Protein AF-A0A1M5G2X3-F1 (afdb_monomer)

Mean predicted aligned error: 8.54 Å

Solvent-accessible surface area (backbone atoms only — not comparable to full-atom values): 8595 Å² total; per-residue (Å²): 140,77,87,80,75,79,76,75,75,68,90,72,84,48,73,68,54,50,54,49,50,47,51,52,22,52,52,35,39,51,52,34,54,51,50,53,54,52,50,52,55,51,51,53,52,53,52,53,52,52,59,56,52,70,75,63,83,84,76,62,76,83,60,46,61,66,49,49,56,51,49,54,54,50,51,54,54,48,53,54,50,51,53,41,50,53,52,25,44,51,22,33,40,47,19,21,53,32,41,47,51,13,65,76,65,71,34,67,67,47,38,49,51,16,51,52,25,46,51,49,19,52,52,35,49,52,53,50,51,54,53,51,51,54,52,49,53,53,50,52,51,54,51,51,52,50,50,52,52,55,52,51,54,55,63,76,75,112

Foldseek 3Di:
DDPPPPPPPPDDQDPVNLVVLLVLLVVLQVVLVVVVVVVVVVVVVVVVVVVVVVVDDDDDPVVVPVVVVVVVVVVVLVVVLVVLVVLLSVLSNQLSVLSVVCSVVVPVVSPVVSVVSVVSSVVSVVVSVVSVVVVVVVVVVVVVVVVVVVVVVVVVVD

Structure (mmCIF, N/CA/C/O backbone):
data_AF-A0A1M5G2X3-F1
#
_entry.id   AF-A0A1M5G2X3-F1
#
loop_
_atom_site.group_PDB
_atom_site.id
_atom_site.type_symbol
_atom_site.label_atom_id
_atom_site.label_alt_id
_atom_site.label_comp_id
_atom_site.label_asym_id
_atom_site.label_entity_id
_atom_site.label_seq_id
_atom_site.pdbx_PDB_ins_code
_atom_site.Cartn_x
_atom_site.Cartn_y
_atom_site.Cartn_z
_atom_site.occupancy
_atom_site.B_iso_or_equiv
_atom_site.auth_seq_id
_atom_site.auth_comp_id
_atom_site.auth_asym_id
_atom_site.auth_atom_id
_atom_site.pdbx_PDB_model_num
ATOM 1 N N . MET A 1 1 ? -35.859 -31.278 34.700 1.00 48.41 1 MET A N 1
ATOM 2 C CA . MET A 1 1 ? -34.387 -31.393 34.757 1.00 48.41 1 MET A CA 1
ATOM 3 C C . MET A 1 1 ? -33.980 -31.472 33.298 1.00 48.41 1 MET A C 1
ATOM 5 O O . MET A 1 1 ? -34.444 -32.382 32.639 1.00 48.41 1 MET A O 1
ATOM 9 N N . GLU A 1 2 ? -33.427 -30.455 32.655 1.00 41.75 2 GLU A N 1
ATOM 10 C CA . GLU A 1 2 ? -32.239 -29.672 32.986 1.00 41.75 2 GLU A CA 1
ATOM 11 C C . GLU A 1 2 ? -32.312 -28.394 32.126 1.00 41.75 2 GLU A C 1
ATOM 13 O O . GLU A 1 2 ? -32.522 -28.473 30.916 1.00 41.75 2 GLU A O 1
ATOM 18 N N . ASN A 1 3 ? -32.242 -27.212 32.745 1.00 46.31 3 ASN A N 1
ATOM 19 C CA . ASN A 1 3 ? -32.182 -25.953 32.005 1.00 46.31 3 ASN A CA 1
ATOM 20 C C . ASN A 1 3 ? -30.795 -25.859 31.374 1.00 46.31 3 ASN A C 1
ATOM 22 O O . ASN A 1 3 ? -29.838 -25.471 32.042 1.00 46.31 3 ASN A O 1
ATOM 26 N N . VAL A 1 4 ? -30.695 -26.208 30.093 1.00 54.62 4 VAL A N 1
ATOM 27 C CA . VAL A 1 4 ? -29.521 -25.912 29.274 1.00 54.62 4 VAL A CA 1
ATOM 28 C C . VAL A 1 4 ? -29.450 -24.393 29.126 1.00 54.62 4 VAL A C 1
ATOM 30 O O . VAL A 1 4 ? -30.006 -23.809 28.199 1.00 54.62 4 VAL A O 1
ATOM 33 N N . GLN A 1 5 ? -28.797 -23.730 30.083 1.00 48.38 5 GLN A N 1
ATOM 34 C CA . GLN A 1 5 ? -28.332 -22.366 29.901 1.00 48.38 5 GLN A CA 1
ATOM 35 C C . GLN A 1 5 ? -27.298 -22.400 28.778 1.00 48.38 5 GLN A C 1
ATOM 37 O O . GLN A 1 5 ? -26.126 -22.703 28.997 1.00 48.38 5 GLN A O 1
ATOM 42 N N . GLN A 1 6 ? -27.746 -22.116 27.554 1.00 47.25 6 GLN A N 1
ATOM 43 C CA . GLN A 1 6 ? -26.864 -21.746 26.460 1.00 47.25 6 GLN A CA 1
ATOM 44 C C . GLN A 1 6 ? -26.170 -20.448 26.861 1.00 47.25 6 GLN A C 1
ATOM 46 O O . GLN A 1 6 ? -26.652 -19.342 26.629 1.00 47.25 6 GLN A O 1
ATOM 51 N N . ASN A 1 7 ? -25.033 -20.600 27.530 1.00 46.94 7 ASN A N 1
ATOM 52 C CA . ASN A 1 7 ? -24.089 -19.537 27.771 1.00 46.94 7 ASN A CA 1
ATOM 53 C C . ASN A 1 7 ? -23.469 -19.176 26.417 1.00 46.94 7 ASN A C 1
ATOM 55 O O . ASN A 1 7 ? -22.386 -19.639 26.061 1.00 46.94 7 ASN A O 1
ATOM 59 N N . HIS A 1 8 ? -24.182 -18.378 25.624 1.00 52.28 8 HIS A N 1
ATOM 60 C CA . HIS A 1 8 ? -23.554 -17.584 24.585 1.00 52.28 8 HIS A CA 1
ATOM 61 C C . HIS A 1 8 ? -22.674 -16.562 25.304 1.00 52.28 8 HIS A C 1
ATOM 63 O O . HIS A 1 8 ? -23.071 -15.412 25.489 1.00 52.28 8 HIS A O 1
ATOM 69 N N . GLN A 1 9 ? -21.481 -16.974 25.747 1.00 53.88 9 GLN A N 1
ATOM 70 C CA . GLN A 1 9 ? -20.419 -16.019 26.030 1.00 53.88 9 GLN A CA 1
ATOM 71 C C . GLN A 1 9 ? -20.065 -15.380 24.697 1.00 53.88 9 GLN A C 1
ATOM 73 O O . GLN A 1 9 ? -19.180 -15.837 23.978 1.00 53.88 9 GLN A O 1
ATOM 78 N N . GLY A 1 10 ? -20.837 -14.359 24.328 1.00 63.31 10 GLY A N 1
ATOM 79 C CA . GLY A 1 10 ? -20.482 -13.465 23.249 1.00 63.31 10 GLY A CA 1
ATOM 80 C C . GLY A 1 10 ? -19.079 -12.966 23.550 1.00 63.31 10 GLY A C 1
ATOM 81 O O . GLY A 1 10 ? -18.801 -12.524 24.665 1.00 63.31 10 GLY A O 1
ATOM 82 N N . LEU A 1 11 ? -18.175 -13.116 22.588 1.00 73.88 11 LEU A N 1
ATOM 83 C CA . LEU A 1 11 ? -16.810 -12.634 22.716 1.00 73.88 11 LEU A CA 1
ATOM 84 C C . LEU A 1 11 ? -16.861 -11.124 22.997 1.00 73.88 11 LEU A C 1
ATOM 86 O O . LEU A 1 11 ? -17.204 -10.340 22.115 1.00 73.88 11 LEU A O 1
ATOM 90 N N . THR A 1 12 ? -16.552 -10.716 24.229 1.00 81.25 12 THR A N 1
ATOM 91 C CA . THR A 1 12 ? -16.547 -9.304 24.624 1.00 81.25 12 THR A CA 1
ATOM 92 C C . THR A 1 12 ? -15.136 -8.734 24.568 1.00 81.25 12 THR A C 1
ATOM 94 O O . THR A 1 12 ? -14.142 -9.394 24.882 1.00 81.25 12 THR A O 1
ATOM 97 N N . VAL A 1 13 ? -15.027 -7.475 24.149 1.00 86.31 13 VAL A N 1
ATOM 98 C CA . VAL A 1 13 ? -13.737 -6.788 24.052 1.00 86.31 13 VAL A CA 1
ATOM 99 C C . VAL A 1 13 ? -13.370 -6.225 25.418 1.00 86.31 13 VAL A C 1
ATOM 101 O O . VAL A 1 13 ? -13.945 -5.235 25.874 1.00 86.31 13 VAL A O 1
ATOM 104 N N . THR A 1 14 ? -12.387 -6.851 26.067 1.00 92.25 14 THR A N 1
ATOM 105 C CA . THR A 1 14 ? -11.883 -6.408 27.375 1.00 92.25 14 THR A CA 1
ATOM 106 C C . THR A 1 14 ? -11.315 -4.990 27.310 1.00 92.25 14 THR A C 1
ATOM 108 O O . THR A 1 14 ? -10.830 -4.544 26.268 1.00 92.25 14 THR A O 1
ATOM 111 N N . PHE A 1 15 ? -11.286 -4.289 28.446 1.00 91.00 15 PHE A N 1
ATOM 112 C CA . PHE A 1 15 ? -10.682 -2.955 28.540 1.00 91.00 15 PHE A CA 1
ATOM 113 C C . PHE A 1 15 ? -9.243 -2.918 27.994 1.00 91.00 15 PHE A C 1
ATOM 115 O O . PHE A 1 1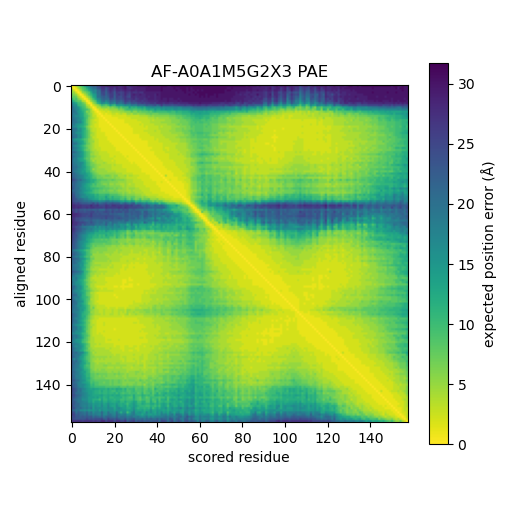5 ? -8.876 -2.024 27.230 1.00 91.00 15 PHE A O 1
ATOM 122 N N . ARG A 1 16 ? -8.443 -3.947 28.303 1.00 93.69 16 ARG A N 1
ATOM 123 C CA . ARG A 1 16 ? -7.077 -4.083 27.780 1.00 93.69 16 ARG A CA 1
ATOM 124 C C . ARG A 1 16 ? -7.054 -4.173 26.253 1.00 93.69 16 ARG A C 1
ATOM 126 O O . ARG A 1 16 ? -6.226 -3.521 25.621 1.00 93.69 16 ARG A O 1
ATOM 133 N N . ALA A 1 17 ? -7.956 -4.948 25.652 1.00 93.12 17 ALA A N 1
ATOM 134 C CA . ALA A 1 17 ? -8.059 -5.047 24.199 1.00 93.12 17 ALA A CA 1
ATOM 135 C C . ALA A 1 17 ? -8.454 -3.703 23.564 1.00 93.12 17 ALA A C 1
ATOM 137 O O . ALA A 1 17 ? -7.869 -3.311 22.558 1.00 93.12 17 ALA A O 1
ATOM 138 N N . GLN A 1 18 ? -9.356 -2.942 24.188 1.00 93.31 18 GLN A N 1
ATOM 139 C CA . GLN A 1 18 ? -9.717 -1.597 23.723 1.00 93.31 18 GLN A CA 1
ATOM 140 C C . GLN A 1 18 ? -8.520 -0.631 23.752 1.00 93.31 18 GLN A C 1
ATOM 142 O O . GLN A 1 18 ? -8.311 0.126 22.804 1.00 93.31 18 GLN A O 1
ATOM 147 N N . GLN A 1 19 ? -7.692 -0.671 24.802 1.00 95.56 19 GLN A N 1
ATOM 148 C CA . GLN A 1 19 ? -6.472 0.143 24.875 1.00 95.56 19 GLN A CA 1
ATOM 149 C C . GLN A 1 19 ? -5.468 -0.219 23.773 1.00 95.56 19 GLN A C 1
ATOM 151 O O . GLN A 1 19 ? -4.904 0.673 23.136 1.00 95.56 19 GLN A O 1
ATOM 156 N N . LEU A 1 20 ? -5.281 -1.516 23.509 1.00 95.94 20 LEU A N 1
ATOM 157 C CA . LEU A 1 20 ? -4.431 -1.986 22.414 1.00 95.94 20 LEU A CA 1
ATOM 158 C C . LEU A 1 20 ? -4.962 -1.513 21.060 1.00 95.94 20 LEU A C 1
ATOM 160 O O . LEU A 1 20 ? -4.201 -0.952 20.281 1.00 95.94 20 LEU A O 1
ATOM 164 N N . LEU A 1 21 ? -6.265 -1.646 20.814 1.00 95.62 21 LEU A N 1
ATOM 165 C CA . LEU A 1 21 ? -6.904 -1.183 19.583 1.00 95.62 21 LEU A CA 1
ATOM 166 C C . LEU A 1 21 ? -6.759 0.332 19.388 1.00 95.62 21 LEU A C 1
ATOM 168 O O . LEU A 1 21 ? -6.416 0.771 18.292 1.00 95.62 21 LEU A O 1
ATOM 172 N N . LYS A 1 22 ? -6.931 1.139 20.444 1.00 95.25 22 LYS A N 1
ATOM 173 C CA . LYS A 1 22 ? -6.668 2.591 20.399 1.00 95.25 22 LYS A CA 1
ATOM 174 C C . LYS A 1 22 ? -5.212 2.899 20.047 1.00 95.25 22 LYS A C 1
ATOM 176 O O . LYS A 1 22 ? -4.956 3.778 19.224 1.00 95.25 22 LYS A O 1
ATOM 181 N N . SER A 1 23 ? -4.266 2.170 20.638 1.00 96.56 23 SER A N 1
ATOM 182 C CA . SER A 1 23 ? -2.842 2.305 20.318 1.00 96.56 23 SER A CA 1
ATOM 183 C C . SER A 1 23 ? -2.564 1.939 18.856 1.00 96.56 23 SER A C 1
ATOM 185 O O . SER A 1 23 ? -2.009 2.746 18.111 1.00 96.56 23 SER A O 1
ATOM 187 N N . SER A 1 24 ? -3.044 0.782 18.395 1.00 96.00 24 SER A N 1
ATOM 188 C CA . SER A 1 24 ? -2.932 0.343 17.000 1.00 96.00 24 SER A CA 1
ATOM 189 C C . SER A 1 24 ? -3.567 1.337 16.027 1.00 96.00 24 SER A C 1
ATOM 191 O O . SER A 1 24 ? -2.989 1.614 14.981 1.00 96.00 24 SER A O 1
ATOM 193 N N . ALA A 1 25 ? -4.705 1.939 16.377 1.00 95.75 25 ALA A N 1
ATOM 194 C CA . ALA A 1 25 ? -5.339 2.984 15.582 1.00 95.75 25 ALA A CA 1
ATOM 195 C C . ALA A 1 25 ? -4.459 4.242 15.475 1.00 95.75 25 ALA A C 1
ATOM 197 O O . ALA A 1 25 ? -4.373 4.843 14.402 1.00 95.75 25 ALA A O 1
ATOM 198 N N . ASN A 1 26 ? -3.775 4.654 16.545 1.00 95.75 26 ASN A N 1
ATOM 199 C CA . ASN A 1 26 ? -2.831 5.775 16.490 1.00 95.75 26 ASN A CA 1
ATOM 200 C C . ASN A 1 26 ? -1.655 5.482 15.549 1.00 95.75 26 ASN A C 1
ATOM 202 O O . ASN A 1 26 ? -1.348 6.309 14.690 1.00 95.75 26 ASN A O 1
ATOM 206 N N . TRP A 1 27 ? -1.063 4.289 15.650 1.00 97.50 27 TRP A N 1
ATOM 207 C CA . TRP A 1 27 ? 0.013 3.853 14.757 1.00 97.50 27 TRP A CA 1
ATOM 208 C C . TRP A 1 27 ? -0.447 3.739 13.303 1.00 97.50 27 TRP A C 1
ATOM 210 O O . TRP A 1 27 ? 0.241 4.217 12.407 1.00 97.50 27 TRP A O 1
ATOM 220 N N . ALA A 1 28 ? -1.644 3.205 13.061 1.00 95.44 28 ALA A N 1
ATOM 221 C CA . ALA A 1 28 ? -2.249 3.136 11.733 1.00 95.44 28 ALA A CA 1
ATOM 222 C C . ALA A 1 28 ? -2.383 4.525 11.085 1.00 95.44 28 ALA A C 1
ATOM 224 O O . ALA A 1 28 ? -2.042 4.701 9.915 1.00 95.44 28 ALA A O 1
ATOM 225 N N . LYS A 1 29 ? -2.817 5.537 11.851 1.00 94.75 29 LYS A N 1
ATOM 226 C CA . LYS A 1 29 ? -2.888 6.925 11.367 1.00 94.75 29 LYS A CA 1
ATOM 227 C C . LYS A 1 29 ? -1.507 7.494 11.063 1.00 94.75 29 LYS A C 1
ATOM 229 O O . LYS A 1 29 ? -1.344 8.138 10.031 1.00 94.75 29 LYS A O 1
ATOM 234 N N . PHE A 1 30 ? -0.534 7.263 11.943 1.00 96.50 30 PHE A N 1
ATOM 235 C CA . PHE A 1 30 ? 0.843 7.703 11.729 1.00 96.50 30 PHE A CA 1
ATOM 236 C C . PHE A 1 30 ? 1.424 7.113 10.438 1.00 96.50 30 PHE A C 1
ATOM 238 O O . PHE A 1 30 ? 1.885 7.866 9.584 1.00 96.50 30 PHE A O 1
ATOM 245 N N . VAL A 1 31 ? 1.317 5.792 10.260 1.00 93.88 31 VAL A N 1
ATOM 246 C CA . VAL A 1 31 ? 1.787 5.087 9.058 1.00 93.88 31 VAL A CA 1
ATOM 247 C C . VAL A 1 31 ? 1.121 5.651 7.810 1.00 93.88 31 VAL A C 1
ATOM 249 O O . VAL A 1 31 ? 1.806 5.960 6.844 1.00 93.88 31 VAL A O 1
ATOM 252 N N . ALA A 1 32 ? -0.194 5.856 7.834 1.00 93.56 32 ALA A N 1
ATOM 253 C CA . ALA A 1 32 ? -0.900 6.376 6.675 1.00 93.56 32 ALA A CA 1
ATOM 254 C C . ALA A 1 32 ? -0.461 7.795 6.283 1.00 93.56 32 ALA A C 1
ATOM 256 O O . ALA A 1 32 ? -0.218 8.054 5.107 1.00 93.56 32 ALA A O 1
ATOM 257 N N . ILE A 1 33 ? -0.327 8.707 7.252 1.00 94.00 33 ILE A N 1
ATOM 258 C CA . ILE A 1 33 ? 0.150 10.075 6.996 1.00 94.00 33 ILE A CA 1
ATOM 259 C C . ILE A 1 33 ? 1.578 10.039 6.445 1.00 94.00 33 ILE A C 1
ATOM 261 O O . ILE A 1 33 ? 1.873 10.704 5.452 1.00 94.00 33 ILE A O 1
ATOM 265 N N . PHE A 1 34 ? 2.446 9.232 7.058 1.00 95.25 34 PHE A N 1
ATOM 266 C CA . PHE A 1 34 ? 3.827 9.073 6.623 1.00 95.25 34 PHE A CA 1
ATOM 267 C C . PHE A 1 34 ? 3.912 8.537 5.189 1.00 95.25 34 PHE A C 1
ATOM 269 O O . PHE A 1 34 ? 4.630 9.094 4.363 1.00 95.25 34 PHE A O 1
ATOM 276 N N . SER A 1 35 ? 3.130 7.509 4.855 1.00 91.69 35 SER A N 1
ATOM 277 C CA . SER A 1 35 ? 3.074 6.943 3.507 1.00 91.69 35 SER A CA 1
ATOM 278 C C . SER A 1 35 ? 2.557 7.933 2.464 1.00 91.69 35 SER A C 1
ATOM 280 O O . SER A 1 35 ? 3.111 7.993 1.367 1.00 91.69 35 SER A O 1
ATOM 282 N N . ILE A 1 36 ? 1.537 8.735 2.788 1.00 91.88 36 ILE A N 1
ATOM 283 C CA . ILE A 1 36 ? 1.030 9.781 1.884 1.00 91.88 36 ILE A CA 1
ATOM 284 C C . ILE A 1 36 ? 2.123 10.818 1.610 1.00 91.88 36 ILE A C 1
ATOM 286 O O . ILE A 1 36 ? 2.383 11.138 0.450 1.00 91.88 36 ILE A O 1
ATOM 290 N N . LEU A 1 37 ? 2.799 11.300 2.657 1.00 94.62 37 LEU A N 1
ATOM 291 C CA . LEU A 1 37 ? 3.888 12.267 2.523 1.00 94.62 37 LEU A CA 1
ATOM 292 C C . LEU A 1 37 ? 5.040 11.703 1.681 1.00 94.62 37 LEU A C 1
ATOM 294 O O . LEU A 1 37 ? 5.508 12.354 0.750 1.00 94.62 37 LEU A O 1
ATOM 298 N N . PHE A 1 38 ? 5.464 10.476 1.975 1.00 91.31 38 PHE A N 1
ATOM 299 C CA . PHE A 1 38 ? 6.545 9.808 1.255 1.00 91.31 38 PHE A CA 1
ATOM 300 C C . PHE A 1 38 ? 6.207 9.611 -0.230 1.00 91.31 38 PHE A C 1
ATOM 302 O O . PHE A 1 38 ? 7.030 9.879 -1.105 1.00 91.31 38 PHE A O 1
ATOM 309 N N . THR A 1 39 ? 4.961 9.231 -0.525 1.00 88.88 39 THR A N 1
ATOM 310 C CA . THR A 1 39 ? 4.465 9.082 -1.901 1.00 88.88 39 THR A CA 1
ATOM 311 C C . THR A 1 39 ? 4.445 10.416 -2.640 1.00 88.88 39 THR A C 1
ATOM 313 O O . THR A 1 39 ? 4.808 10.460 -3.812 1.00 88.88 39 THR A O 1
ATOM 316 N N . ALA A 1 40 ? 4.077 11.514 -1.972 1.00 90.94 40 ALA A N 1
ATOM 317 C CA . ALA A 1 40 ? 4.087 12.845 -2.576 1.00 90.94 40 ALA A CA 1
ATOM 318 C C . ALA A 1 40 ? 5.506 13.295 -2.965 1.00 90.94 40 ALA A C 1
ATOM 320 O O . ALA A 1 40 ? 5.708 13.799 -4.071 1.00 90.94 40 ALA A O 1
ATOM 321 N N . VAL A 1 41 ? 6.497 13.062 -2.096 1.00 93.50 41 VAL A N 1
ATOM 322 C CA . VAL A 1 41 ? 7.907 13.396 -2.370 1.00 93.50 41 VAL A CA 1
ATOM 323 C C . VAL A 1 41 ? 8.445 12.588 -3.552 1.00 93.50 41 VAL A C 1
ATOM 325 O O . VAL A 1 41 ? 9.030 13.161 -4.472 1.00 93.50 41 VAL A O 1
ATOM 328 N N . ILE A 1 42 ? 8.205 11.273 -3.572 1.00 88.88 42 ILE A N 1
ATOM 329 C CA . ILE A 1 42 ? 8.608 10.417 -4.698 1.00 88.88 42 ILE A CA 1
ATOM 330 C C . ILE A 1 42 ? 7.901 10.854 -5.984 1.00 88.88 42 ILE A C 1
ATOM 332 O O . ILE A 1 42 ? 8.550 10.993 -7.019 1.00 88.88 42 ILE A O 1
ATOM 336 N N . GLY A 1 43 ? 6.596 11.126 -5.920 1.00 88.00 43 GLY A N 1
ATOM 337 C CA . GLY A 1 43 ? 5.811 11.603 -7.057 1.00 88.00 43 GLY A CA 1
ATOM 338 C C . GLY A 1 43 ? 6.407 12.868 -7.676 1.00 88.00 43 GLY A C 1
ATOM 339 O O . GLY A 1 43 ? 6.633 12.913 -8.885 1.00 88.00 43 GLY A O 1
ATOM 340 N N . MET A 1 44 ? 6.769 13.853 -6.851 1.00 91.38 44 MET A N 1
ATOM 341 C CA . MET A 1 44 ? 7.432 15.074 -7.315 1.00 91.38 44 MET A CA 1
ATOM 342 C C . MET A 1 44 ? 8.787 14.784 -7.979 1.00 91.38 44 MET A C 1
ATOM 344 O O . MET A 1 44 ? 9.064 15.314 -9.054 1.00 91.38 44 MET A O 1
ATOM 348 N N . GLY A 1 45 ? 9.604 13.902 -7.392 1.00 89.00 45 GLY A N 1
ATOM 349 C CA . GLY A 1 45 ? 10.887 13.492 -7.972 1.00 89.00 45 GLY A CA 1
ATOM 350 C C . GLY A 1 45 ? 10.733 12.831 -9.346 1.00 89.00 45 GLY A C 1
ATOM 351 O O . GLY A 1 45 ? 11.415 13.211 -10.298 1.00 89.00 45 GLY A O 1
ATOM 352 N N . THR A 1 46 ? 9.784 11.899 -9.481 1.00 84.88 46 THR A N 1
ATOM 353 C CA . THR A 1 46 ? 9.509 11.230 -10.766 1.00 84.88 46 THR A CA 1
ATOM 354 C C . THR A 1 46 ? 9.018 12.202 -11.837 1.00 84.88 46 THR A C 1
ATOM 356 O O . THR A 1 46 ? 9.425 12.096 -12.992 1.00 84.88 46 THR A O 1
ATOM 359 N N . TYR A 1 47 ? 8.207 13.193 -11.459 1.00 87.25 47 TYR A N 1
ATOM 360 C CA . TYR A 1 47 ? 7.729 14.220 -12.378 1.00 87.25 47 TYR A CA 1
ATOM 361 C C . TYR A 1 47 ? 8.868 15.110 -12.899 1.00 87.25 47 TYR A C 1
ATOM 363 O O . TYR A 1 47 ? 8.947 15.367 -14.098 1.00 87.25 47 TYR A O 1
ATOM 371 N N . ILE A 1 48 ? 9.800 15.524 -12.032 1.00 89.38 48 ILE A N 1
ATOM 372 C CA . ILE A 1 48 ? 10.984 16.296 -12.444 1.00 89.38 48 ILE A CA 1
ATOM 373 C C . ILE A 1 48 ? 11.854 15.479 -13.410 1.00 89.38 48 ILE A C 1
ATOM 375 O O . ILE A 1 48 ? 12.242 15.988 -14.461 1.00 89.38 48 ILE A O 1
ATOM 379 N N . MET A 1 49 ? 12.114 14.201 -13.104 1.00 80.62 49 MET A N 1
ATOM 380 C CA . MET A 1 49 ? 12.872 13.317 -14.001 1.00 80.62 49 MET A CA 1
ATOM 381 C C . MET A 1 49 ? 12.186 13.147 -15.359 1.00 80.62 49 MET A C 1
ATOM 383 O O . MET A 1 49 ? 12.860 13.162 -16.385 1.00 80.62 49 MET A O 1
ATOM 387 N N . TYR A 1 50 ? 10.856 13.031 -15.382 1.00 83.38 50 TYR A N 1
ATOM 388 C CA . TYR A 1 50 ? 10.088 12.975 -16.624 1.00 83.38 50 TYR A CA 1
ATOM 389 C C . TYR A 1 50 ? 10.284 14.237 -17.480 1.00 83.38 50 TYR A C 1
ATOM 391 O O . TYR A 1 50 ? 10.552 14.125 -18.675 1.00 83.38 50 TYR A O 1
ATOM 399 N N . LEU A 1 51 ? 10.233 15.432 -16.880 1.00 84.69 51 LEU A N 1
ATOM 400 C CA . LEU A 1 51 ? 10.488 16.690 -17.596 1.00 84.69 51 LEU A CA 1
ATOM 401 C C . LEU A 1 51 ? 11.919 16.769 -18.153 1.00 84.69 51 LEU A C 1
ATOM 403 O O . LEU A 1 51 ? 12.115 17.245 -19.269 1.00 84.69 51 LEU A O 1
ATOM 407 N N . MET A 1 52 ? 12.913 16.273 -17.408 1.00 82.81 52 MET A N 1
ATOM 408 C CA . MET A 1 52 ? 14.305 16.201 -17.874 1.00 82.81 52 MET A CA 1
ATOM 409 C C . MET A 1 52 ? 14.498 15.173 -18.996 1.00 82.81 52 MET A C 1
ATOM 411 O O . MET A 1 52 ? 15.294 15.395 -19.900 1.00 82.81 52 MET A O 1
ATOM 415 N N . ALA A 1 53 ? 13.774 14.054 -18.974 1.00 75.31 53 ALA A N 1
ATOM 416 C CA . ALA A 1 53 ? 13.857 13.048 -20.031 1.00 75.31 53 ALA A CA 1
ATOM 417 C C . ALA A 1 53 ? 13.332 13.581 -21.376 1.00 75.31 53 ALA A C 1
ATOM 419 O O . ALA A 1 53 ? 13.894 13.267 -22.423 1.00 75.31 53 ALA A O 1
ATOM 420 N N . GLN A 1 54 ? 12.301 14.433 -21.354 1.00 76.12 54 GLN A N 1
ATOM 421 C CA . GLN A 1 54 ? 11.732 15.040 -22.563 1.00 76.12 54 GLN A CA 1
ATOM 422 C C . GLN A 1 54 ? 12.688 16.014 -23.274 1.00 76.12 54 GLN A C 1
ATOM 424 O O . GLN A 1 54 ? 12.534 16.249 -24.470 1.00 76.12 54 GLN A O 1
ATOM 429 N N . SER A 1 55 ? 13.690 16.568 -22.583 1.00 73.25 55 SER A N 1
ATOM 430 C CA . SER A 1 55 ? 14.674 17.474 -23.195 1.00 73.25 55 SER A CA 1
ATOM 431 C C . SER A 1 55 ? 15.853 16.752 -23.864 1.00 73.25 55 SER A C 1
ATOM 433 O O . SER A 1 55 ? 16.631 17.386 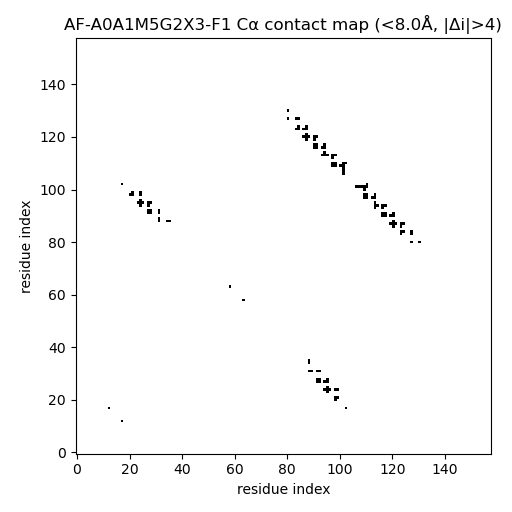-24.577 1.00 73.25 55 SER A O 1
ATOM 435 N N . ILE A 1 56 ? 15.977 15.428 -23.691 1.00 58.84 56 ILE A N 1
ATOM 436 C CA . ILE A 1 56 ? 17.052 14.600 -24.259 1.00 58.84 56 ILE A CA 1
ATOM 437 C C . ILE A 1 56 ? 16.469 13.676 -25.341 1.00 58.84 56 ILE A C 1
ATOM 439 O O . ILE A 1 56 ? 16.341 12.468 -25.165 1.00 58.84 56 ILE A O 1
ATOM 443 N N . SER A 1 57 ? 16.098 14.219 -26.501 1.00 55.59 57 SER A N 1
ATOM 444 C CA . SER A 1 57 ? 15.572 13.410 -27.609 1.00 55.59 57 SER A CA 1
ATOM 445 C C . SER A 1 57 ? 16.679 12.990 -28.591 1.00 55.59 57 SER A C 1
ATOM 447 O O . SER A 1 57 ? 17.009 13.730 -29.517 1.00 55.59 57 SER A O 1
ATOM 449 N N . ARG A 1 58 ? 17.245 11.785 -28.414 1.00 57.47 58 ARG A N 1
ATOM 450 C CA . ARG A 1 58 ? 18.094 11.082 -29.409 1.00 57.47 58 ARG A CA 1
ATOM 451 C C . ARG A 1 58 ? 17.769 9.582 -29.486 1.00 57.47 58 ARG A C 1
ATOM 453 O O . ARG A 1 58 ? 18.655 8.745 -29.352 1.00 57.47 58 ARG A O 1
ATOM 460 N N . VAL A 1 59 ? 16.496 9.229 -29.669 1.00 63.91 59 VAL A N 1
ATOM 461 C CA . VAL A 1 59 ? 16.092 7.825 -29.880 1.00 63.91 59 VAL A CA 1
ATOM 462 C C . VAL A 1 59 ? 15.833 7.595 -31.377 1.00 63.91 59 VAL A C 1
ATOM 464 O O . VAL A 1 59 ? 14.969 8.283 -31.928 1.00 63.91 59 VAL A O 1
ATOM 467 N N . PRO A 1 60 ? 16.559 6.671 -32.041 1.00 60.81 60 PRO A N 1
ATOM 468 C CA . PRO A 1 60 ? 16.316 6.288 -33.435 1.00 60.81 60 PRO A CA 1
ATOM 469 C C . PRO A 1 60 ? 14.898 5.748 -33.647 1.00 60.81 60 PRO A C 1
ATOM 471 O O . PRO A 1 60 ? 14.367 5.058 -32.777 1.00 60.81 60 PRO A O 1
ATOM 474 N N . ASP A 1 61 ? 14.292 6.041 -34.802 1.00 65.12 61 ASP A N 1
ATOM 475 C CA . ASP A 1 61 ? 12.886 5.728 -35.109 1.00 65.12 61 ASP A CA 1
ATOM 476 C C . ASP A 1 61 ? 12.528 4.238 -34.999 1.00 65.12 61 ASP A C 1
ATOM 478 O O . ASP A 1 61 ? 11.437 3.893 -34.552 1.00 65.12 61 ASP A O 1
ATOM 482 N N . GLU A 1 62 ? 13.467 3.345 -35.298 1.00 59.50 62 GLU A N 1
ATOM 483 C CA . GLU A 1 62 ? 13.252 1.892 -35.304 1.00 59.50 62 GLU A CA 1
ATOM 484 C C . GLU A 1 62 ? 13.099 1.295 -33.891 1.00 59.50 62 GLU A C 1
ATOM 486 O O . GLU A 1 62 ? 12.375 0.320 -33.691 1.00 59.50 62 GLU A O 1
ATOM 491 N N . ALA A 1 63 ? 13.701 1.927 -32.877 1.00 60.19 63 ALA A N 1
ATOM 492 C CA . ALA A 1 63 ? 13.542 1.5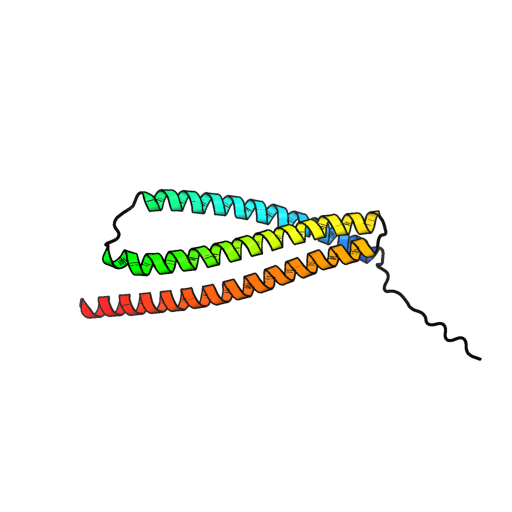37 -31.475 1.00 60.19 63 ALA A CA 1
ATOM 493 C C . ALA A 1 63 ? 12.228 2.058 -30.856 1.00 60.19 63 ALA A C 1
ATOM 495 O O . ALA A 1 63 ? 11.840 1.622 -29.769 1.00 60.19 63 ALA A O 1
ATOM 496 N N . LYS A 1 64 ? 11.517 2.979 -31.528 1.00 61.53 64 LYS A N 1
ATOM 497 C CA . LYS A 1 64 ? 10.337 3.660 -30.967 1.00 61.53 64 LYS A CA 1
ATOM 498 C C . LYS A 1 64 ? 9.112 2.753 -30.871 1.00 61.53 64 LYS A C 1
ATOM 500 O O . LYS A 1 6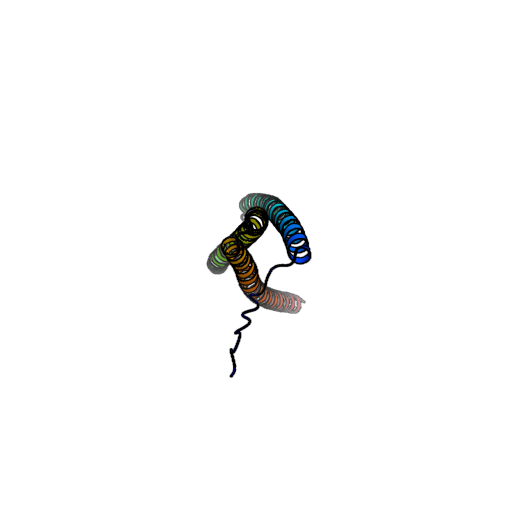4 ? 8.345 2.891 -29.923 1.00 61.53 64 LYS A O 1
ATOM 505 N N . THR A 1 65 ? 8.937 1.798 -31.787 1.00 63.44 65 THR A N 1
ATOM 506 C CA . THR A 1 65 ? 7.731 0.948 -31.826 1.00 63.44 65 THR A CA 1
ATOM 507 C C . THR A 1 65 ? 7.697 -0.068 -30.680 1.00 63.44 65 THR A C 1
ATOM 509 O O . THR A 1 65 ? 6.698 -0.163 -29.967 1.00 63.44 65 THR A O 1
ATOM 512 N N . GLY A 1 66 ? 8.803 -0.787 -30.442 1.00 63.81 66 GLY A N 1
ATOM 513 C CA . GLY A 1 66 ? 8.918 -1.722 -29.313 1.00 63.81 66 GLY A CA 1
ATOM 514 C C . GLY A 1 66 ? 8.897 -1.007 -27.959 1.00 63.81 66 GLY A C 1
ATOM 515 O O . GLY A 1 66 ? 8.245 -1.461 -27.018 1.00 63.81 66 GLY A O 1
ATOM 516 N N . LEU A 1 67 ? 9.529 0.169 -27.890 1.00 68.19 67 LEU A N 1
ATOM 517 C CA . LEU A 1 67 ? 9.499 1.024 -26.709 1.00 68.19 67 LEU A CA 1
ATOM 518 C C . LEU A 1 67 ? 8.085 1.552 -26.419 1.00 68.19 67 LEU A C 1
ATOM 520 O O . LEU A 1 67 ? 7.703 1.617 -25.258 1.00 68.19 67 LEU A O 1
ATOM 524 N N . SER A 1 68 ? 7.289 1.873 -27.446 1.00 71.19 68 SER A N 1
ATOM 525 C CA . SER A 1 68 ? 5.928 2.405 -27.292 1.00 71.19 68 SER A CA 1
ATOM 526 C C . SER A 1 68 ? 4.933 1.391 -26.721 1.00 71.19 68 SER A C 1
ATOM 528 O O . SER A 1 68 ? 4.102 1.759 -25.891 1.00 71.19 68 SER A O 1
ATOM 530 N N . LEU A 1 69 ? 4.998 0.121 -27.136 1.00 73.19 69 LEU A N 1
ATOM 531 C CA . LEU A 1 69 ? 4.144 -0.923 -26.557 1.00 73.19 69 LEU A CA 1
ATOM 532 C C . LEU A 1 69 ? 4.552 -1.243 -25.117 1.00 73.19 69 LEU A C 1
ATOM 534 O O . LEU A 1 69 ? 3.690 -1.381 -24.248 1.00 73.19 69 LEU A O 1
ATOM 538 N N . PHE A 1 70 ? 5.858 -1.314 -24.851 1.00 74.50 70 PHE A N 1
ATOM 539 C CA . PHE A 1 70 ? 6.378 -1.508 -23.501 1.00 74.50 70 PHE A CA 1
ATOM 540 C C . PHE A 1 70 ? 5.936 -0.379 -22.563 1.00 74.50 70 PHE A C 1
ATOM 542 O O . PHE A 1 70 ? 5.382 -0.655 -21.501 1.00 74.50 70 PHE A O 1
ATOM 549 N N . THR A 1 71 ? 6.093 0.886 -22.972 1.00 75.81 71 THR A N 1
ATOM 550 C CA . THR A 1 71 ? 5.673 2.031 -22.155 1.00 75.81 71 THR A CA 1
ATOM 551 C C . THR A 1 71 ? 4.171 2.027 -21.903 1.00 75.81 71 THR A C 1
ATOM 553 O O . THR A 1 71 ? 3.772 2.187 -20.755 1.00 75.81 71 THR A O 1
ATOM 556 N N . ALA A 1 72 ? 3.338 1.760 -22.915 1.00 75.88 72 ALA A N 1
ATOM 557 C CA . ALA A 1 72 ? 1.887 1.689 -22.745 1.00 75.88 72 ALA A CA 1
ATOM 558 C C . ALA A 1 72 ? 1.463 0.617 -21.721 1.00 75.88 72 ALA A C 1
ATOM 560 O O . ALA A 1 72 ? 0.670 0.896 -20.819 1.00 75.88 72 ALA A O 1
ATOM 561 N N . ILE A 1 73 ? 2.023 -0.596 -21.816 1.00 78.38 73 ILE A N 1
ATOM 562 C CA . ILE A 1 73 ? 1.725 -1.695 -20.884 1.00 78.38 73 ILE A CA 1
ATOM 563 C C . ILE A 1 73 ? 2.216 -1.353 -19.471 1.00 78.38 73 ILE A C 1
ATOM 565 O O . ILE A 1 73 ? 1.472 -1.516 -18.500 1.00 78.38 73 ILE A O 1
ATOM 569 N N . SER A 1 74 ? 3.441 -0.837 -19.340 1.00 77.06 74 SER A N 1
ATOM 570 C CA . SER A 1 74 ? 3.993 -0.422 -18.048 1.00 77.06 74 SER A CA 1
ATOM 571 C C . SER A 1 74 ? 3.162 0.685 -17.398 1.00 77.06 74 SER A C 1
ATOM 573 O O . SER A 1 74 ? 2.911 0.620 -16.197 1.00 77.06 74 SER A O 1
ATOM 575 N N . SER A 1 75 ? 2.675 1.664 -18.164 1.00 80.56 75 SER A N 1
ATOM 576 C CA . SER A 1 75 ? 1.820 2.737 -17.646 1.00 80.56 75 SER A CA 1
ATOM 577 C C . SER A 1 75 ? 0.513 2.208 -17.054 1.00 80.56 75 SER A C 1
ATOM 579 O O . SER A 1 75 ? 0.128 2.629 -15.965 1.00 80.56 75 SER A O 1
ATOM 581 N N . ILE A 1 76 ? -0.148 1.254 -17.718 1.00 84.00 76 ILE A N 1
ATOM 582 C CA . ILE A 1 76 ? -1.395 0.651 -17.217 1.00 84.00 76 ILE A CA 1
ATOM 583 C C . ILE A 1 76 ? -1.150 -0.081 -15.891 1.00 84.00 76 ILE A C 1
ATOM 585 O O . ILE A 1 76 ? -1.902 0.105 -14.931 1.00 84.00 76 ILE A O 1
ATOM 589 N N . ILE A 1 77 ? -0.079 -0.877 -15.815 1.00 83.94 77 ILE A N 1
ATOM 590 C CA . ILE A 1 77 ? 0.296 -1.608 -14.596 1.00 83.94 77 ILE A CA 1
ATOM 591 C C . ILE A 1 77 ? 0.590 -0.630 -13.454 1.00 83.94 77 ILE A C 1
ATOM 593 O O . ILE A 1 77 ? 0.089 -0.815 -12.345 1.00 83.94 77 ILE A O 1
ATOM 597 N N . LEU A 1 78 ? 1.356 0.431 -13.720 1.00 84.50 78 LEU A N 1
ATOM 598 C CA . LEU A 1 78 ? 1.690 1.442 -12.717 1.00 84.50 78 LEU A CA 1
ATOM 599 C C . LEU A 1 78 ? 0.441 2.150 -12.185 1.00 84.50 78 LEU A C 1
ATOM 601 O O . LEU A 1 78 ? 0.292 2.266 -10.972 1.00 84.50 78 LEU A O 1
ATOM 605 N N . ILE A 1 79 ? -0.496 2.542 -13.055 1.00 86.44 79 ILE A N 1
ATOM 606 C CA . ILE A 1 79 ? -1.768 3.150 -12.633 1.00 86.44 79 ILE A CA 1
ATOM 607 C C . ILE A 1 79 ? -2.552 2.193 -11.725 1.00 86.44 79 ILE A C 1
ATOM 609 O O . ILE A 1 79 ? -3.037 2.608 -10.671 1.00 86.44 79 ILE A O 1
ATOM 613 N N . ALA A 1 80 ? -2.647 0.910 -12.089 1.00 86.69 80 ALA A N 1
ATOM 614 C CA . ALA A 1 80 ? -3.352 -0.090 -11.288 1.00 86.69 80 ALA A CA 1
ATOM 615 C C . ALA A 1 80 ? -2.705 -0.297 -9.904 1.00 86.69 80 ALA A C 1
ATOM 617 O O . ALA A 1 80 ? -3.408 -0.368 -8.889 1.00 86.69 80 ALA A O 1
ATOM 618 N N . VAL A 1 81 ? -1.370 -0.348 -9.844 1.00 86.94 81 VAL A N 1
ATOM 619 C CA . VAL A 1 81 ? -0.608 -0.456 -8.590 1.00 86.94 81 VAL A CA 1
ATOM 620 C C . VAL A 1 81 ? -0.819 0.780 -7.724 1.00 86.94 81 VAL A C 1
ATOM 622 O O . VAL A 1 81 ? -1.167 0.649 -6.551 1.00 86.94 81 VAL A O 1
ATOM 625 N N . THR A 1 82 ? -0.674 1.977 -8.294 1.00 87.69 82 THR A N 1
ATOM 626 C CA . THR A 1 82 ? -0.874 3.239 -7.578 1.00 87.69 82 THR A CA 1
ATOM 627 C C . THR A 1 82 ? -2.296 3.346 -7.037 1.00 87.69 82 THR A C 1
ATOM 629 O O . THR A 1 82 ? -2.470 3.632 -5.854 1.00 87.69 82 THR A O 1
ATOM 632 N N . ALA A 1 83 ? -3.317 3.042 -7.841 1.00 89.81 83 ALA A N 1
ATOM 633 C CA . ALA A 1 83 ? -4.710 3.057 -7.395 1.00 89.81 83 ALA A CA 1
ATOM 634 C C . ALA A 1 83 ? -4.957 2.072 -6.238 1.00 89.81 83 ALA A C 1
ATOM 636 O O . ALA A 1 83 ? -5.582 2.426 -5.234 1.00 89.81 83 ALA A O 1
ATOM 637 N N . THR A 1 84 ? -4.411 0.857 -6.335 1.00 91.62 84 THR A N 1
ATOM 638 C CA . THR A 1 84 ? -4.516 -0.161 -5.276 1.00 91.62 84 THR A CA 1
ATOM 639 C C . THR A 1 84 ? -3.806 0.280 -3.995 1.00 91.62 84 THR A C 1
ATOM 641 O O . THR A 1 84 ? -4.328 0.085 -2.895 1.00 91.62 84 THR A O 1
ATOM 644 N N . TYR A 1 85 ? -2.642 0.919 -4.116 1.00 91.12 85 TYR A N 1
ATOM 645 C CA . TYR A 1 85 ? -1.898 1.452 -2.980 1.00 91.12 85 TYR A CA 1
ATOM 646 C C . TYR A 1 85 ? -2.644 2.603 -2.296 1.00 91.12 85 TYR A C 1
ATOM 648 O O . TYR A 1 85 ? -2.825 2.578 -1.079 1.00 91.12 85 TYR A O 1
ATOM 656 N N . PHE A 1 86 ? -3.178 3.560 -3.060 1.00 90.81 86 PHE A N 1
ATOM 657 C CA . PHE A 1 86 ? -4.020 4.632 -2.518 1.00 90.81 86 PHE A CA 1
ATOM 658 C C . PHE A 1 86 ? -5.256 4.085 -1.798 1.00 90.81 86 PHE A C 1
ATOM 660 O O . PHE A 1 86 ? -5.586 4.546 -0.702 1.00 90.81 86 PHE A O 1
ATOM 667 N N . TYR A 1 87 ? -5.906 3.062 -2.360 1.00 93.38 87 TYR A N 1
ATOM 668 C CA . TYR A 1 87 ? -7.004 2.368 -1.690 1.00 93.38 87 TYR A CA 1
ATOM 669 C C . TYR A 1 87 ? -6.560 1.756 -0.351 1.00 93.38 87 TYR A C 1
ATOM 671 O O . TYR A 1 87 ? -7.254 1.901 0.658 1.00 93.38 87 TYR A O 1
ATOM 679 N N . SER A 1 88 ? -5.378 1.137 -0.303 1.00 94.44 88 SER A N 1
ATOM 680 C CA . SER A 1 88 ? -4.799 0.590 0.928 1.00 94.44 88 SER A CA 1
ATOM 681 C C . SER A 1 88 ? -4.603 1.660 2.008 1.00 94.44 88 SER A C 1
ATOM 683 O O . SER A 1 88 ? -5.022 1.458 3.153 1.00 94.44 88 SER A O 1
ATOM 685 N N . LEU A 1 89 ? -4.037 2.817 1.641 1.00 94.19 89 LEU A N 1
ATOM 686 C CA . LEU A 1 89 ? -3.827 3.955 2.546 1.00 94.19 89 LEU A CA 1
ATOM 687 C C . LEU A 1 89 ? -5.148 4.516 3.081 1.00 94.19 89 LEU A C 1
ATOM 689 O O . LEU A 1 89 ? -5.284 4.801 4.273 1.00 94.19 89 LEU A O 1
ATOM 693 N N . TYR A 1 90 ? -6.154 4.619 2.215 1.00 95.31 90 TYR A N 1
ATOM 694 C CA . TYR A 1 90 ? -7.485 5.065 2.607 1.00 95.31 90 TYR A CA 1
ATOM 695 C C . TYR A 1 90 ? -8.124 4.133 3.646 1.00 95.31 90 TYR A C 1
ATOM 697 O O . TYR A 1 90 ? -8.678 4.592 4.649 1.00 95.31 90 TYR A O 1
ATOM 705 N N . ARG A 1 91 ? -8.025 2.812 3.450 1.00 95.44 91 ARG A N 1
ATOM 706 C CA . ARG A 1 91 ? -8.645 1.829 4.353 1.00 95.44 91 ARG A CA 1
ATOM 707 C C . ARG A 1 91 ? -7.985 1.814 5.734 1.00 95.44 91 ARG A C 1
ATOM 709 O O . ARG A 1 91 ? -8.701 1.723 6.728 1.00 95.44 91 ARG A O 1
ATOM 716 N N . ILE A 1 92 ? -6.664 1.979 5.835 1.00 96.38 92 ILE A N 1
ATOM 717 C CA . ILE A 1 92 ? -5.992 2.049 7.146 1.00 96.38 92 ILE A CA 1
ATOM 718 C C . ILE A 1 92 ? -6.301 3.354 7.906 1.00 96.38 92 ILE A C 1
ATOM 720 O O . ILE A 1 92 ? -6.444 3.332 9.131 1.00 96.38 92 ILE A O 1
ATOM 724 N N . LEU A 1 93 ? -6.516 4.474 7.200 1.00 96.06 93 LEU A N 1
ATOM 725 C CA . LEU A 1 93 ? -7.035 5.709 7.808 1.00 96.06 93 LEU A CA 1
ATOM 726 C C . LEU A 1 93 ? -8.453 5.518 8.349 1.00 96.06 93 LEU A C 1
ATOM 728 O O . LEU A 1 93 ? -8.747 5.926 9.475 1.00 96.06 93 LEU A O 1
ATOM 732 N N . LYS A 1 94 ? -9.322 4.867 7.566 1.00 96.19 94 LYS A N 1
ATOM 733 C CA . LYS A 1 94 ? -10.686 4.537 7.989 1.00 96.19 94 LYS A CA 1
ATOM 734 C C . LYS A 1 94 ? -10.703 3.613 9.203 1.00 96.19 94 LYS A C 1
ATOM 736 O O . LYS A 1 94 ? -11.433 3.907 10.145 1.00 96.19 94 LYS A O 1
ATOM 741 N N . PHE A 1 95 ? -9.858 2.581 9.238 1.00 97.00 95 PHE A N 1
ATOM 742 C CA . PHE A 1 95 ? -9.665 1.732 10.419 1.00 97.00 95 PHE A CA 1
ATOM 743 C C . PHE A 1 95 ? -9.301 2.564 11.657 1.00 97.00 95 PHE A C 1
ATOM 745 O O . PHE A 1 95 ? -9.956 2.457 12.689 1.00 97.00 95 PHE A O 1
ATOM 752 N N . SER A 1 96 ? -8.314 3.460 11.545 1.00 96.56 96 SER A N 1
ATOM 753 C CA . SER A 1 96 ? -7.903 4.303 12.674 1.00 96.56 96 SER A CA 1
ATOM 754 C C . SER A 1 96 ? -9.046 5.156 13.242 1.00 96.56 96 SER A C 1
ATOM 756 O O . SER A 1 96 ? -9.200 5.254 14.460 1.00 96.56 96 SER A O 1
ATOM 758 N N . GLY A 1 97 ? -9.848 5.778 12.372 1.00 94.88 97 GLY A N 1
ATOM 759 C CA . GLY A 1 97 ? -10.980 6.607 12.792 1.00 94.88 97 GLY A CA 1
ATOM 760 C C . GLY A 1 97 ? -12.121 5.792 13.404 1.00 94.88 97 GLY A C 1
ATOM 761 O O . GLY A 1 97 ? -12.597 6.114 14.490 1.00 94.88 97 GLY A O 1
ATOM 762 N N . THR A 1 98 ? -12.525 4.714 12.729 1.00 96.06 98 THR A N 1
ATOM 763 C CA . THR A 1 98 ? -13.667 3.872 13.129 1.00 96.06 98 THR A CA 1
ATOM 764 C C . THR A 1 98 ? -13.411 3.109 14.425 1.00 96.06 98 THR A C 1
ATOM 766 O O . THR A 1 98 ? -14.297 3.079 15.270 1.00 96.06 98 THR A O 1
ATOM 769 N N . VAL A 1 99 ? -12.198 2.591 14.663 1.00 96.50 99 VAL A N 1
ATOM 770 C CA . VAL A 1 99 ? -11.847 1.940 15.942 1.00 96.50 99 VAL A CA 1
ATOM 771 C C . VAL A 1 99 ? -12.019 2.890 17.124 1.00 96.50 99 VAL A C 1
ATOM 773 O O . VAL A 1 99 ? -12.578 2.514 18.153 1.00 96.50 99 VAL A O 1
ATOM 776 N N . LYS A 1 100 ? -11.525 4.127 17.000 1.00 94.38 100 LYS A N 1
ATOM 777 C CA . LYS A 1 100 ? -11.616 5.113 18.085 1.00 94.38 100 LYS A CA 1
ATOM 778 C C . LYS A 1 100 ? -13.069 5.451 18.390 1.00 94.38 100 LYS A C 1
ATOM 780 O O . LYS A 1 100 ? -13.467 5.385 19.550 1.00 94.38 100 LYS A O 1
ATOM 785 N N . PHE A 1 101 ? -13.848 5.714 17.341 1.00 95.69 101 PHE A N 1
ATOM 786 C CA . PHE A 1 101 ? -15.272 6.005 17.456 1.00 95.69 101 PHE A CA 1
ATOM 787 C C . PHE A 1 101 ? -16.058 4.827 18.051 1.00 95.69 101 PHE A C 1
ATOM 789 O O . PHE A 1 101 ? -16.871 5.032 18.949 1.00 95.69 101 PHE A O 1
ATOM 796 N N . ALA A 1 102 ? -15.778 3.591 17.631 1.00 94.56 102 ALA A N 1
ATOM 797 C CA . ALA A 1 102 ? -16.429 2.392 18.159 1.00 94.56 102 ALA A CA 1
ATOM 798 C C . ALA A 1 102 ? -16.203 2.215 19.667 1.00 94.56 102 ALA A C 1
ATOM 800 O O . ALA A 1 102 ? -17.127 1.883 20.404 1.00 94.56 102 ALA A O 1
ATOM 801 N N . ILE A 1 103 ? -14.976 2.466 20.136 1.00 94.12 103 ILE A N 1
ATOM 802 C CA . ILE A 1 103 ? -14.628 2.332 21.556 1.00 94.12 103 ILE A CA 1
ATOM 803 C C . ILE A 1 103 ? -15.249 3.461 22.390 1.00 94.12 103 ILE A C 1
ATOM 805 O O . ILE A 1 103 ? -15.664 3.221 23.516 1.00 94.12 103 ILE A O 1
ATOM 809 N N . GLU A 1 104 ? -15.315 4.685 21.865 1.00 93.50 104 GLU A N 1
ATOM 810 C CA . GLU A 1 104 ? -15.935 5.826 22.561 1.00 93.50 104 GLU A CA 1
ATOM 811 C C . GLU A 1 104 ? -17.464 5.725 22.625 1.00 93.50 104 GLU A C 1
ATOM 813 O O . GLU A 1 104 ? -18.064 6.126 23.619 1.00 93.50 104 GLU A O 1
ATOM 818 N N . SER A 1 105 ? -18.087 5.153 21.592 1.00 94.06 105 SER A N 1
ATOM 819 C CA . SER A 1 105 ? -19.540 4.956 21.503 1.00 94.06 105 SER A CA 1
ATOM 820 C C . SER A 1 105 ? -20.024 3.607 22.045 1.00 94.06 105 SER A C 1
ATOM 822 O O . SER A 1 105 ? -21.226 3.353 22.028 1.00 94.06 105 SER A O 1
ATOM 824 N N . TYR A 1 106 ? -19.116 2.742 22.514 1.00 90.62 106 TYR A N 1
ATOM 825 C CA . TYR A 1 106 ? -19.408 1.364 22.937 1.00 90.62 106 TYR A CA 1
ATOM 826 C C . TYR A 1 106 ? -20.222 0.565 21.900 1.00 90.62 106 TYR A C 1
ATOM 828 O O . TYR A 1 106 ? -21.054 -0.269 22.255 1.00 90.62 106 TYR A O 1
ATOM 836 N N . ASN A 1 107 ? -19.979 0.812 20.609 1.00 91.44 107 ASN A N 1
ATOM 837 C CA . ASN A 1 107 ? -20.744 0.227 19.512 1.00 91.44 107 ASN A CA 1
ATOM 838 C C . ASN A 1 107 ? -19.966 -0.917 18.834 1.00 91.44 107 ASN A C 1
ATOM 840 O O . ASN A 1 107 ? -18.955 -0.698 18.159 1.00 91.44 107 ASN A O 1
ATOM 844 N N . SER A 1 108 ? -20.453 -2.150 19.001 1.00 89.38 108 SER A N 1
ATOM 845 C CA . SER A 1 108 ? -19.858 -3.365 18.427 1.00 89.38 108 SER A CA 1
ATOM 846 C C . SER A 1 108 ? -19.972 -3.459 16.905 1.00 89.38 108 SER A C 1
ATOM 848 O O . SER A 1 108 ? -19.106 -4.060 16.265 1.00 89.38 108 SER A O 1
ATOM 850 N N . ASP A 1 109 ? -20.999 -2.855 16.310 1.00 93.19 109 ASP A N 1
ATOM 851 C CA . ASP A 1 109 ? -21.230 -2.908 14.864 1.00 93.19 109 ASP A CA 1
ATOM 852 C C . ASP A 1 109 ? -20.207 -2.030 14.142 1.00 93.19 109 ASP A C 1
ATOM 854 O O . ASP A 1 109 ? -19.544 -2.469 13.203 1.00 93.19 109 ASP A O 1
ATOM 858 N N . VAL A 1 110 ? -19.965 -0.830 14.677 1.00 93.75 110 VAL A N 1
ATOM 859 C CA . VAL A 1 110 ? -18.896 0.069 14.211 1.00 93.75 110 VAL A CA 1
ATOM 860 C C . VAL A 1 110 ? -17.520 -0.574 14.412 1.00 93.75 110 VAL A C 1
ATOM 862 O O . VAL A 1 110 ? -16.624 -0.433 13.576 1.00 93.75 110 VAL A O 1
ATOM 865 N N . LEU A 1 111 ? -17.324 -1.315 15.510 1.00 93.88 111 LEU A N 1
ATOM 866 C CA . LEU A 1 111 ? -16.076 -2.045 15.717 1.00 93.88 111 LEU A CA 1
ATOM 867 C C . LEU A 1 111 ? -15.880 -3.125 14.644 1.00 93.88 111 LEU A C 1
ATOM 869 O O . LEU A 1 111 ? -14.770 -3.293 14.138 1.00 93.88 111 LEU A O 1
ATOM 873 N N . THR A 1 112 ? -16.947 -3.818 14.255 1.00 95.06 112 THR A N 1
ATOM 874 C CA . THR A 1 112 ? -16.917 -4.806 13.170 1.00 95.06 112 THR A CA 1
ATOM 875 C C . THR A 1 112 ? -16.574 -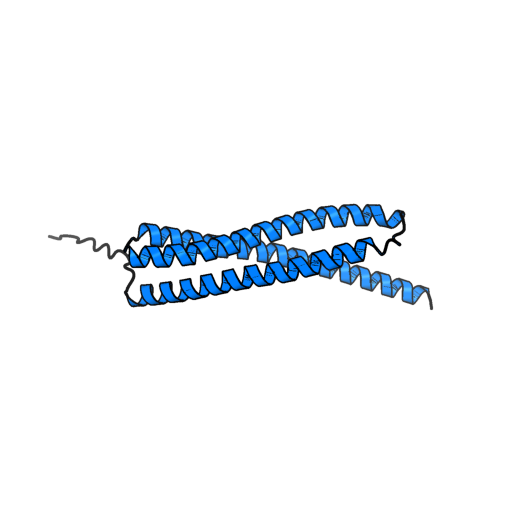4.145 11.834 1.00 95.06 112 THR A C 1
ATOM 877 O O . THR A 1 112 ? -15.651 -4.601 11.157 1.00 95.06 112 THR A O 1
ATOM 880 N N . GLU A 1 113 ? -17.201 -3.010 11.506 1.00 95.94 113 GLU A N 1
ATOM 881 C CA . GLU A 1 113 ? -16.869 -2.200 10.321 1.00 95.94 113 GLU A CA 1
ATOM 882 C C . GLU A 1 113 ? -15.381 -1.805 10.303 1.00 95.94 113 GLU A C 1
ATOM 884 O O . GLU A 1 113 ? -14.697 -1.892 9.276 1.00 95.94 113 GLU A O 1
ATOM 889 N N . SER A 1 114 ? -14.824 -1.448 11.463 1.00 96.00 114 SER A N 1
ATOM 890 C CA . SER A 1 114 ? -13.402 -1.124 11.571 1.00 96.00 114 SER A CA 1
ATOM 891 C C . SER A 1 114 ? -12.506 -2.300 11.155 1.00 96.00 114 SER A C 1
ATOM 893 O O . SER A 1 114 ? -11.549 -2.125 10.390 1.00 96.00 114 SER A O 1
ATOM 895 N N . PHE A 1 115 ? -12.849 -3.528 11.554 1.00 95.94 115 P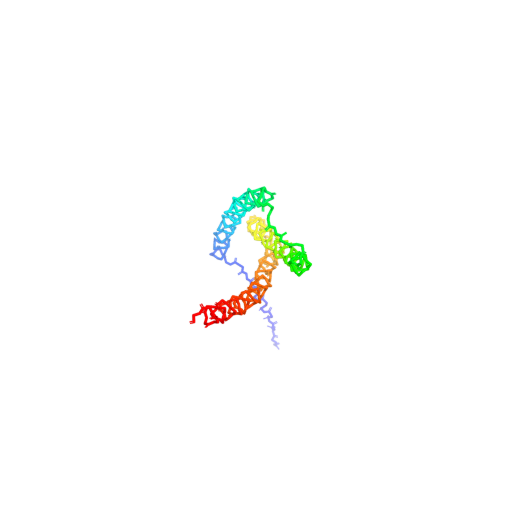HE A N 1
ATOM 896 C CA . PHE A 1 115 ? -12.119 -4.723 11.138 1.00 95.94 115 PHE A CA 1
ATOM 897 C C . PHE A 1 115 ? -12.288 -5.027 9.647 1.00 95.94 115 PHE A C 1
ATOM 899 O O . PHE A 1 115 ? -11.349 -5.521 9.021 1.00 95.94 115 PHE A O 1
ATOM 906 N N . GLU A 1 116 ? -13.417 -4.678 9.031 1.00 96.88 116 GLU A N 1
ATOM 907 C CA . GLU A 1 116 ? -13.571 -4.774 7.576 1.00 96.88 116 GLU A CA 1
ATOM 908 C C . GLU A 1 116 ? -12.642 -3.812 6.828 1.00 96.88 116 GLU A C 1
ATOM 910 O O . GLU A 1 116 ? -12.093 -4.148 5.765 1.00 96.88 116 GLU A O 1
ATOM 915 N N . HIS A 1 117 ? -12.420 -2.611 7.368 1.00 97.06 117 HIS A N 1
ATOM 916 C CA . HIS A 1 117 ? -11.414 -1.695 6.839 1.00 97.06 117 HIS A CA 1
ATOM 917 C C . HIS A 1 117 ? -10.009 -2.290 6.945 1.00 97.06 117 HIS A C 1
ATOM 919 O O . HIS A 1 117 ? -9.280 -2.295 5.949 1.00 97.06 117 HIS A O 1
ATOM 925 N N . LEU A 1 118 ? -9.667 -2.881 8.093 1.00 96.31 118 LEU A N 1
ATOM 926 C CA . LEU A 1 118 ? -8.375 -3.533 8.307 1.00 96.31 118 LEU A CA 1
ATOM 927 C C . LEU A 1 118 ? -8.164 -4.737 7.373 1.00 96.31 118 LEU A C 1
ATOM 929 O O . LEU A 1 118 ? -7.122 -4.857 6.728 1.00 96.31 118 LEU A O 1
ATOM 933 N N . LYS A 1 119 ? -9.174 -5.601 7.224 1.00 96.44 119 LYS A N 1
ATOM 934 C CA . LYS A 1 119 ? -9.150 -6.745 6.300 1.00 96.44 119 LYS A CA 1
ATOM 935 C C . LYS A 1 119 ? -8.902 -6.297 4.863 1.00 96.44 119 LYS A C 1
ATOM 937 O O . LYS A 1 119 ? -8.083 -6.879 4.156 1.00 96.44 119 LYS A O 1
ATOM 942 N N . ALA A 1 120 ? -9.607 -5.264 4.416 1.00 95.75 120 ALA A N 1
ATOM 943 C CA . ALA A 1 120 ? -9.452 -4.742 3.065 1.00 95.75 120 ALA A CA 1
ATOM 944 C C . ALA A 1 120 ? -8.080 -4.094 2.829 1.00 95.75 120 ALA A C 1
ATOM 946 O O . ALA A 1 120 ? -7.538 -4.247 1.736 1.00 95.75 120 ALA A O 1
ATOM 947 N N . HIS A 1 121 ? -7.503 -3.435 3.841 1.00 95.31 121 HIS A N 1
ATOM 948 C CA . HIS A 1 121 ? -6.125 -2.949 3.792 1.00 95.31 121 HIS A CA 1
ATOM 949 C C . HIS A 1 121 ? -5.149 -4.107 3.523 1.00 95.31 121 HIS A C 1
ATOM 951 O O . HIS A 1 121 ? -4.456 -4.097 2.504 1.00 95.31 121 HIS A O 1
ATOM 957 N N . TYR A 1 122 ? -5.177 -5.170 4.334 1.00 95.38 122 TYR A N 1
ATOM 958 C CA . TYR A 1 122 ? -4.310 -6.337 4.120 1.00 95.38 122 TYR A CA 1
ATOM 959 C C . TYR A 1 122 ? -4.577 -7.061 2.796 1.00 95.38 122 TYR A C 1
ATOM 961 O O . TYR A 1 122 ? -3.631 -7.463 2.123 1.00 95.38 122 TYR A O 1
ATOM 969 N N . LYS A 1 123 ? -5.841 -7.170 2.365 1.00 94.69 123 LYS A N 1
ATOM 970 C CA . LYS A 1 123 ? -6.181 -7.735 1.049 1.00 94.69 123 LYS A CA 1
ATOM 971 C C . LYS A 1 123 ? -5.530 -6.936 -0.082 1.00 94.69 123 LYS A C 1
ATOM 973 O O . LYS A 1 123 ? -4.946 -7.523 -0.987 1.00 94.69 123 LYS A O 1
ATOM 978 N N . SER A 1 124 ? -5.612 -5.607 -0.025 1.00 93.19 124 SER A N 1
ATOM 979 C CA . SER A 1 124 ? -5.000 -4.742 -1.037 1.00 93.19 124 SER A CA 1
ATOM 980 C C . SER A 1 124 ? -3.471 -4.810 -1.024 1.00 93.19 124 SER A C 1
ATOM 982 O O . SER A 1 124 ? -2.866 -4.869 -2.092 1.00 93.19 124 SER A O 1
ATOM 984 N N . LEU A 1 125 ? -2.843 -4.905 0.157 1.00 93.31 125 LEU A N 1
ATOM 985 C CA . LEU A 1 125 ? -1.398 -5.123 0.266 1.00 93.31 125 LEU A CA 1
ATOM 986 C C . LEU A 1 125 ? -0.975 -6.478 -0.308 1.00 93.31 125 LEU A C 1
ATOM 988 O O . LEU A 1 125 ? 0.032 -6.542 -1.002 1.00 93.31 125 LEU A O 1
ATOM 992 N N . GLY A 1 126 ? -1.751 -7.540 -0.079 1.00 92.25 126 GLY A N 1
ATOM 993 C CA . GLY A 1 126 ? -1.475 -8.860 -0.649 1.00 92.25 126 GLY A CA 1
ATOM 994 C C . GLY A 1 126 ? -1.515 -8.861 -2.180 1.00 92.25 126 GLY A C 1
ATOM 995 O O . GLY A 1 126 ? -0.610 -9.391 -2.819 1.00 92.25 126 GLY A O 1
ATOM 996 N N . ILE A 1 127 ? -2.513 -8.202 -2.779 1.00 91.75 127 ILE A N 1
ATOM 997 C CA . ILE A 1 127 ? -2.586 -8.030 -4.241 1.00 91.75 127 ILE A CA 1
ATOM 998 C C . ILE A 1 127 ? -1.368 -7.244 -4.740 1.00 91.75 127 ILE A C 1
ATOM 1000 O O . ILE A 1 127 ? -0.713 -7.664 -5.691 1.00 91.75 127 ILE A O 1
ATOM 1004 N N . MET A 1 128 ? -1.025 -6.142 -4.069 1.00 89.69 128 MET A N 1
ATOM 1005 C CA . MET A 1 128 ? 0.146 -5.336 -4.413 1.00 89.69 128 MET A CA 1
ATOM 1006 C C . MET A 1 128 ? 1.443 -6.156 -4.346 1.00 89.69 128 MET A C 1
ATOM 1008 O O . MET A 1 128 ? 2.263 -6.061 -5.252 1.00 89.69 128 MET A O 1
ATOM 1012 N N . MET A 1 129 ? 1.618 -6.998 -3.322 1.00 92.06 129 MET A N 1
ATOM 1013 C CA . MET A 1 129 ? 2.789 -7.871 -3.187 1.00 92.06 129 MET A CA 1
ATOM 1014 C C . MET A 1 129 ? 2.919 -8.847 -4.358 1.00 92.06 129 MET A C 1
ATOM 1016 O O . MET A 1 129 ? 4.011 -8.987 -4.900 1.00 92.06 129 MET A O 1
ATOM 1020 N N . ILE A 1 130 ? 1.821 -9.479 -4.786 1.00 93.00 130 ILE A N 1
ATOM 1021 C CA . ILE A 1 130 ? 1.834 -10.390 -5.941 1.00 93.00 130 ILE A CA 1
ATOM 1022 C C . ILE A 1 130 ? 2.237 -9.634 -7.211 1.00 93.00 130 ILE A C 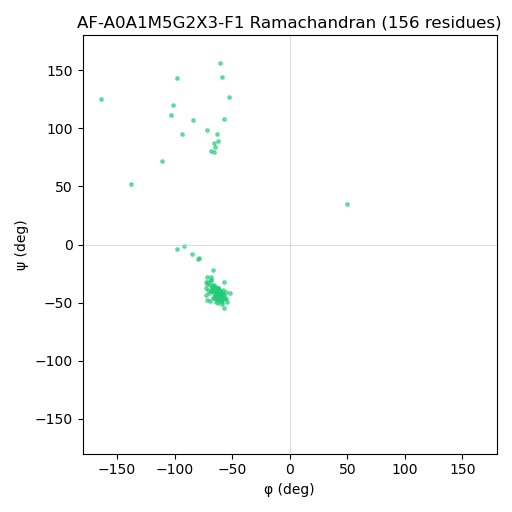1
ATOM 1024 O O . ILE A 1 130 ? 3.107 -10.095 -7.947 1.00 93.00 130 ILE A O 1
ATOM 1028 N N . VAL A 1 131 ? 1.652 -8.457 -7.453 1.00 88.56 131 VAL A N 1
ATOM 1029 C CA . VAL A 1 131 ? 1.981 -7.643 -8.636 1.00 88.56 131 VAL A CA 1
ATOM 1030 C C . VAL A 1 131 ? 3.455 -7.229 -8.629 1.00 88.56 131 VAL A C 1
ATOM 1032 O O . VAL A 1 131 ? 4.132 -7.361 -9.647 1.00 88.56 131 VAL A O 1
ATOM 1035 N N . MET A 1 132 ? 3.976 -6.791 -7.481 1.00 86.50 132 MET A N 1
ATOM 1036 C CA . MET A 1 132 ? 5.386 -6.421 -7.325 1.00 86.50 132 MET A CA 1
ATOM 1037 C C . MET A 1 132 ? 6.325 -7.610 -7.548 1.00 86.50 132 MET A C 1
ATOM 1039 O O . MET A 1 132 ? 7.366 -7.453 -8.180 1.00 86.50 132 MET A O 1
ATOM 1043 N N . LEU A 1 133 ? 5.951 -8.802 -7.078 1.00 92.56 133 LEU A N 1
ATOM 1044 C CA . LEU A 1 133 ? 6.724 -10.026 -7.279 1.00 92.56 133 LEU A CA 1
ATOM 1045 C C . LEU A 1 133 ? 6.817 -10.385 -8.769 1.00 92.56 133 LEU A C 1
ATOM 1047 O O . LEU A 1 133 ? 7.906 -10.637 -9.278 1.00 92.56 133 LEU A O 1
ATOM 1051 N N . VAL A 1 134 ? 5.690 -10.346 -9.487 1.00 89.88 134 VAL A N 1
ATOM 1052 C CA . VAL A 1 134 ? 5.655 -10.589 -10.939 1.00 89.88 134 VAL A CA 1
ATOM 1053 C C . VAL A 1 134 ? 6.492 -9.548 -11.686 1.00 89.88 134 VAL A C 1
ATOM 1055 O O . VAL A 1 134 ? 7.305 -9.912 -12.535 1.00 89.88 134 VAL A O 1
ATOM 1058 N N . ALA A 1 135 ? 6.352 -8.265 -11.343 1.00 85.19 135 ALA A N 1
ATOM 1059 C CA . ALA A 1 135 ? 7.146 -7.195 -11.943 1.00 85.19 135 ALA A CA 1
ATOM 1060 C C . ALA A 1 135 ? 8.654 -7.397 -11.712 1.00 85.19 135 ALA A C 1
ATOM 1062 O O . ALA A 1 135 ? 9.445 -7.227 -12.640 1.00 85.19 135 ALA A O 1
ATOM 1063 N N . TYR A 1 136 ? 9.052 -7.821 -10.509 1.00 86.69 136 TYR A N 1
ATOM 1064 C CA . TYR A 1 136 ? 10.445 -8.115 -10.180 1.00 86.69 136 TYR A CA 1
ATOM 1065 C C . TYR A 1 136 ? 11.024 -9.237 -11.056 1.00 86.69 136 TYR A C 1
ATOM 1067 O O . TYR A 1 136 ? 12.111 -9.073 -11.610 1.00 86.69 136 TYR A O 1
ATOM 1075 N N . PHE A 1 137 ? 10.285 -10.336 -11.258 1.00 90.75 137 PHE A N 1
ATOM 1076 C CA . PHE 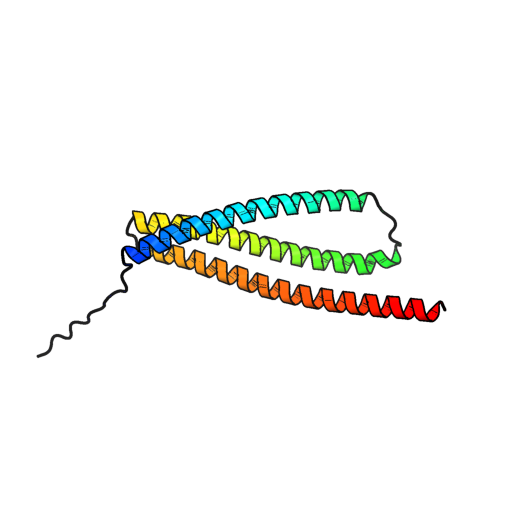A 1 137 ? 10.714 -11.422 -12.150 1.00 90.75 137 PHE A CA 1
ATOM 1077 C C . PHE A 1 137 ? 10.879 -10.964 -13.602 1.00 90.75 137 PHE A C 1
ATOM 1079 O O . PHE A 1 137 ? 11.869 -11.314 -14.243 1.00 90.75 137 PHE A O 1
ATOM 1086 N N . ILE A 1 138 ? 9.948 -10.154 -14.116 1.00 86.88 138 ILE A N 1
ATOM 1087 C CA . ILE A 1 138 ? 10.027 -9.621 -15.485 1.00 86.88 138 ILE A CA 1
ATOM 1088 C C . ILE A 1 138 ? 11.286 -8.761 -15.655 1.00 86.88 138 ILE A C 1
ATOM 1090 O O . ILE A 1 138 ? 12.026 -8.942 -16.622 1.00 86.88 138 ILE A O 1
ATOM 1094 N N . ILE A 1 139 ? 11.558 -7.860 -14.704 1.00 84.75 139 ILE A N 1
ATOM 1095 C CA . ILE A 1 139 ? 12.746 -6.994 -14.736 1.00 84.75 139 ILE A CA 1
ATOM 1096 C C . ILE A 1 139 ? 14.030 -7.828 -14.660 1.00 84.75 139 ILE A C 1
ATOM 1098 O O . ILE A 1 139 ? 14.965 -7.567 -15.415 1.00 84.75 139 ILE A O 1
ATOM 1102 N N . ALA A 1 140 ? 14.077 -8.852 -13.803 1.00 88.56 140 ALA A N 1
ATOM 1103 C CA . ALA A 1 140 ? 15.239 -9.730 -13.678 1.00 88.56 140 ALA A CA 1
ATOM 1104 C C . ALA A 1 140 ? 15.548 -10.475 -14.989 1.00 88.56 140 ALA A C 1
ATOM 1106 O O . ALA A 1 140 ? 16.704 -10.523 -15.412 1.00 88.56 140 ALA A O 1
ATOM 1107 N N . ILE A 1 141 ? 14.521 -11.001 -15.668 1.00 89.88 141 ILE A N 1
ATOM 1108 C CA . ILE A 1 141 ? 14.676 -11.661 -16.973 1.00 89.88 141 ILE A CA 1
ATOM 1109 C C . ILE A 1 141 ? 15.156 -10.657 -18.027 1.00 89.88 141 ILE A C 1
ATOM 1111 O O . ILE A 1 141 ? 16.117 -10.938 -18.742 1.00 89.88 141 ILE A O 1
ATOM 1115 N N . ALA A 1 142 ? 14.535 -9.475 -18.103 1.00 82.81 142 ALA A N 1
ATOM 1116 C CA . ALA A 1 142 ? 14.927 -8.433 -19.052 1.00 82.81 142 ALA A CA 1
ATOM 1117 C C . ALA A 1 142 ? 16.390 -8.001 -18.860 1.00 82.81 142 ALA A C 1
ATOM 1119 O O . ALA A 1 142 ? 17.135 -7.866 -19.831 1.00 82.81 142 ALA A O 1
ATOM 1120 N N . PHE A 1 143 ? 16.824 -7.848 -17.607 1.00 84.50 143 PHE A N 1
ATOM 1121 C CA . PHE A 1 143 ? 18.201 -7.499 -17.274 1.00 84.50 143 PHE A CA 1
ATOM 1122 C C . PHE A 1 143 ? 19.189 -8.622 -17.624 1.00 84.50 143 PHE A C 1
ATOM 1124 O O . PHE A 1 143 ? 20.254 -8.354 -18.177 1.00 84.50 143 PHE A O 1
ATOM 1131 N N . GLY A 1 144 ? 18.823 -9.885 -17.381 1.00 90.19 144 GLY A N 1
ATOM 1132 C CA . GLY A 1 144 ? 19.632 -11.041 -17.777 1.00 90.19 144 GLY A CA 1
ATOM 1133 C C . GLY A 1 144 ? 19.821 -11.141 -19.294 1.00 90.19 144 GLY A C 1
ATOM 1134 O O . GLY A 1 144 ? 20.938 -11.348 -19.768 1.00 90.19 144 GLY A O 1
ATOM 1135 N N . ILE A 1 145 ? 18.750 -10.916 -20.063 1.00 91.31 145 ILE A N 1
ATOM 1136 C CA . ILE A 1 145 ? 18.801 -10.857 -21.530 1.00 91.31 145 ILE A CA 1
ATOM 1137 C C . ILE A 1 145 ? 19.720 -9.715 -21.986 1.00 91.31 145 ILE A C 1
ATOM 1139 O O . ILE A 1 145 ? 20.592 -9.929 -22.827 1.00 91.31 145 ILE A O 1
ATOM 1143 N N . PHE A 1 146 ? 19.569 -8.522 -21.404 1.00 87.19 146 PHE A N 1
ATOM 1144 C CA . PHE A 1 146 ? 20.413 -7.367 -21.714 1.00 87.19 146 PHE A CA 1
ATOM 1145 C C . PHE A 1 146 ? 21.907 -7.660 -21.495 1.00 87.19 146 PHE A C 1
ATOM 1147 O O . PHE A 1 146 ? 22.714 -7.388 -22.383 1.00 87.19 146 PHE A O 1
ATOM 1154 N N . ILE A 1 147 ? 22.275 -8.275 -20.364 1.00 92.94 147 ILE A N 1
ATOM 1155 C CA . ILE A 1 147 ? 23.665 -8.670 -20.082 1.00 92.94 147 ILE A CA 1
ATOM 1156 C C . ILE A 1 147 ? 24.176 -9.665 -21.130 1.00 92.94 147 ILE A C 1
ATOM 1158 O O . ILE A 1 147 ? 25.278 -9.495 -21.651 1.00 92.94 147 ILE A O 1
ATOM 1162 N N . ALA A 1 148 ? 23.392 -10.692 -21.468 1.00 91.75 148 ALA A N 1
ATOM 1163 C CA . ALA A 1 148 ? 23.796 -11.693 -22.452 1.00 91.75 148 ALA A CA 1
ATOM 1164 C C . ALA A 1 148 ? 24.061 -11.068 -23.833 1.00 91.75 148 ALA A C 1
ATOM 1166 O O . ALA A 1 148 ? 25.092 -11.350 -24.447 1.00 91.75 148 ALA A O 1
ATOM 1167 N N . TYR A 1 149 ? 23.188 -10.161 -24.288 1.00 90.69 149 TYR A N 1
ATOM 1168 C CA . TYR A 1 149 ? 23.405 -9.401 -25.522 1.00 90.69 149 TYR A CA 1
ATOM 1169 C C . TYR A 1 149 ? 24.654 -8.517 -25.448 1.00 90.69 149 TYR A C 1
ATOM 1171 O O . TYR A 1 149 ? 25.456 -8.529 -26.380 1.00 90.69 149 TYR A O 1
ATOM 1179 N N . ALA A 1 150 ? 24.860 -7.796 -24.343 1.00 88.69 150 ALA A N 1
ATOM 1180 C CA . ALA A 1 150 ? 26.040 -6.951 -24.160 1.00 88.69 150 ALA A CA 1
ATOM 1181 C C . ALA A 1 150 ? 27.346 -7.765 -24.185 1.00 88.69 150 ALA A C 1
ATOM 1183 O O . ALA A 1 150 ? 28.333 -7.343 -24.785 1.00 88.69 150 ALA A O 1
ATOM 1184 N N . THR A 1 151 ? 27.336 -8.961 -23.590 1.00 91.81 151 THR A N 1
ATOM 1185 C CA . THR A 1 151 ? 28.507 -9.849 -23.551 1.00 91.81 151 THR A CA 1
ATOM 1186 C C . THR A 1 151 ? 28.794 -10.440 -24.930 1.00 91.81 151 THR A C 1
ATOM 1188 O O . THR A 1 151 ? 29.948 -10.514 -25.340 1.00 91.81 151 THR A O 1
ATOM 1191 N N . LYS A 1 152 ? 27.747 -10.807 -25.683 1.00 91.62 152 LYS A N 1
ATOM 1192 C CA . LYS A 1 152 ? 27.877 -11.269 -27.070 1.00 91.62 152 LYS A CA 1
ATOM 1193 C C . LYS A 1 152 ? 28.541 -10.214 -27.958 1.00 91.62 152 LYS A C 1
ATOM 1195 O O . LYS A 1 152 ? 29.505 -10.531 -28.641 1.00 91.62 152 LYS A O 1
ATOM 1200 N N . ILE A 1 153 ? 28.061 -8.969 -27.903 1.00 91.19 153 ILE A N 1
ATOM 1201 C CA . ILE A 1 153 ? 28.621 -7.859 -28.690 1.00 91.19 153 ILE A CA 1
ATOM 1202 C C . ILE A 1 153 ? 30.098 -7.652 -28.349 1.00 91.19 153 ILE A C 1
ATOM 1204 O O . ILE A 1 153 ? 30.915 -7.524 -29.256 1.00 91.19 153 ILE A O 1
ATOM 1208 N N . MET A 1 154 ? 30.446 -7.664 -27.057 1.00 86.69 154 MET A N 1
ATOM 1209 C CA . MET A 1 154 ? 31.830 -7.529 -26.602 1.00 86.69 154 MET A CA 1
ATOM 1210 C C . MET A 1 154 ? 32.730 -8.633 -27.174 1.00 86.69 154 MET A C 1
ATOM 1212 O O . MET A 1 154 ? 33.816 -8.334 -27.645 1.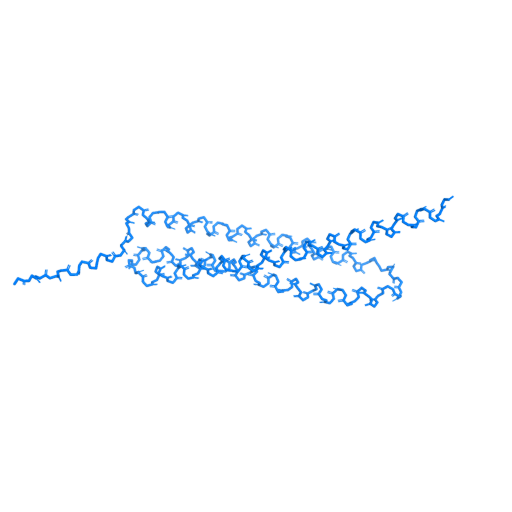00 86.69 154 MET A O 1
ATOM 1216 N N . MET A 1 155 ? 32.281 -9.892 -27.186 1.00 89.56 155 MET A N 1
ATOM 1217 C CA . MET A 1 155 ? 33.066 -10.999 -27.753 1.00 89.56 155 MET A CA 1
ATOM 1218 C C . MET A 1 155 ? 33.228 -10.921 -29.277 1.00 89.56 155 MET A C 1
ATOM 1220 O O . MET A 1 155 ? 34.237 -11.381 -29.785 1.00 89.56 155 MET A O 1
ATOM 1224 N N . GLU A 1 156 ? 32.262 -10.358 -30.008 1.00 84.88 156 GLU A N 1
ATOM 1225 C CA . GLU A 1 156 ? 32.352 -10.184 -31.469 1.00 84.88 156 GLU A CA 1
ATOM 1226 C C . GLU A 1 156 ? 33.217 -8.976 -31.889 1.00 84.88 156 GLU A C 1
ATOM 1228 O O . GLU A 1 156 ? 33.535 -8.836 -33.068 1.00 84.88 156 GLU A O 1
ATOM 1233 N N . THR A 1 157 ? 33.585 -8.090 -30.953 1.00 81.81 157 THR A N 1
ATOM 1234 C CA . THR A 1 157 ? 34.398 -6.887 -31.223 1.00 81.81 157 THR A CA 1
ATOM 1235 C C . THR A 1 157 ? 35.894 -7.040 -30.912 1.00 81.81 157 THR A C 1
ATOM 1237 O O . THR A 1 157 ? 36.650 -6.113 -31.211 1.00 81.81 157 THR A O 1
ATOM 1240 N N . PHE A 1 158 ? 36.328 -8.181 -30.363 1.00 68.12 158 PHE A N 1
ATOM 1241 C CA . PHE A 1 158 ? 37.732 -8.541 -30.103 1.00 68.12 158 PHE A CA 1
ATOM 1242 C C . PHE A 1 158 ? 38.161 -9.737 -30.957 1.00 68.12 158 PHE A C 1
ATOM 1244 O O . PHE A 1 158 ? 39.357 -9.777 -31.325 1.00 68.12 158 PHE A O 1
#

pLDDT: mean 85.28, std 13.3, range [41.75, 97.5]

Secondary structure (DSSP, 8-state):
--------------HHHHHHHHHHHHHHHHHHHHHHHHHHHHHHHHHHHHHHHHT-----HHHHHHHHHHHHHHHHHHHHHHHHHHHHHHHHHHHHHHHHHHHHTT-HHHHHHHHHHHHHHHHHHHHHHHHHHHHHHHHHHHHHHHHHHHHHHHHHT-

Radius of gyration: 25.42 Å; Cα contacts (8 Å, |Δi|>4): 69; chains: 1; bounding box: 72×49×70 Å

Organism: NCBI:txid1346286

Sequence (158 aa):
MENVQQNHQGLTVTFRAQQLLKSSANWAKFVAIFSILFTAVIGMGTYIMYLMAQSISRVPDEAKTGLSLFTAISSIILIAVTATYFYSLYRILKFSGTVKFAIESYNSDVLTESFEHLKAHYKSLGIMMIVMLVAYFIIAIAFGIFIAYATKIMMETF